Protein AF-A0A3C1BGB6-F1 (afdb_monomer_lite)

Sequence (92 aa):
MIPEEVFKRRPRHNNTPESILLIIANFIVVAVAESLFVNKHHVSWFFWIIIGLLAVYNFFTIRKYREEFNKLTVISYALSVAILIAVFFLMR

Secondary structure (DSSP, 8-state):
---GGGG---TT--SS-HHHHHHHHHHHHHHHHHHHHEETTEE-HHHHHHHHHHHHHHHHHHHHTTTT--HHHHHHHHHHHHHHHHHHHHH-

Structure (mmCIF, N/CA/C/O backbone):
data_AF-A0A3C1BGB6-F1
#
_entry.id   AF-A0A3C1BGB6-F1
#
loop_
_atom_site.group_PDB
_atom_site.id
_atom_site.type_symbol
_atom_site.label_atom_id
_atom_site.label_alt_id
_atom_site.label_comp_id
_atom_site.label_asym_id
_atom_site.label_entity_id
_atom_site.label_seq_id
_atom_site.pdbx_PDB_ins_code
_atom_site.Cartn_x
_atom_site.Cartn_y
_atom_site.Cartn_z
_atom_site.occupancy
_atom_site.B_iso_or_equiv
_atom_site.auth_seq_id
_atom_site.auth_comp_id
_atom_site.auth_asym_id
_atom_site.auth_atom_id
_atom_site.pdbx_PDB_model_num
ATOM 1 N N . MET A 1 1 ? 6.980 25.982 38.144 1.00 53.19 1 MET A N 1
ATOM 2 C CA . MET A 1 1 ? 6.764 24.531 37.972 1.00 53.19 1 MET A CA 1
ATOM 3 C C . MET A 1 1 ? 5.708 24.367 36.900 1.00 53.19 1 MET A C 1
ATOM 5 O O . MET A 1 1 ? 4.629 24.924 37.046 1.00 53.19 1 MET A O 1
ATOM 9 N N . ILE A 1 2 ? 6.070 23.754 35.775 1.00 60.72 2 ILE A N 1
ATOM 10 C CA . ILE A 1 2 ? 5.127 23.471 34.687 1.00 60.72 2 ILE A CA 1
ATOM 11 C C . ILE A 1 2 ? 4.213 22.349 35.205 1.00 60.72 2 ILE A C 1
ATOM 13 O O . ILE A 1 2 ? 4.752 21.402 35.771 1.00 60.72 2 ILE A O 1
ATOM 17 N N . PRO A 1 3 ? 2.878 22.444 35.089 1.00 63.47 3 PRO A N 1
ATOM 18 C CA . PRO A 1 3 ? 1.997 21.449 35.689 1.00 63.47 3 PRO A CA 1
ATOM 19 C C . PRO A 1 3 ? 2.266 20.052 35.109 1.00 63.47 3 PRO A C 1
ATOM 21 O O . PRO A 1 3 ? 2.139 19.858 33.897 1.00 63.47 3 PRO A O 1
ATOM 24 N N . GLU A 1 4 ? 2.582 19.070 35.966 1.00 62.81 4 GLU A N 1
ATOM 25 C CA . GLU A 1 4 ? 2.747 17.648 35.600 1.00 62.81 4 GLU A CA 1
ATOM 26 C C . GLU A 1 4 ? 1.541 17.077 34.821 1.00 62.81 4 GLU A C 1
ATOM 28 O O . GLU A 1 4 ? 1.673 16.108 34.072 1.00 62.81 4 GLU A O 1
ATOM 33 N N . GLU A 1 5 ? 0.363 17.694 34.956 1.00 62.25 5 GLU A N 1
ATOM 34 C CA . GLU A 1 5 ? -0.879 17.338 34.256 1.00 62.25 5 GLU A CA 1
ATOM 35 C C . GLU A 1 5 ? -0.760 17.439 32.722 1.00 62.25 5 GLU A C 1
ATOM 37 O O . GLU A 1 5 ? -1.420 16.688 32.005 1.00 62.25 5 GLU A O 1
ATOM 42 N N . VAL A 1 6 ? 0.086 18.341 32.200 1.00 58.75 6 VAL A N 1
ATOM 43 C CA . VAL A 1 6 ? 0.197 18.610 30.750 1.00 58.75 6 VAL A CA 1
ATOM 44 C C . VAL A 1 6 ? 0.941 17.485 30.020 1.00 58.75 6 VAL A C 1
ATOM 46 O O . VAL A 1 6 ? 0.685 17.226 28.845 1.00 58.75 6 VAL A O 1
ATOM 49 N N . PHE A 1 7 ? 1.826 16.771 30.723 1.00 56.84 7 PHE A N 1
ATOM 50 C CA . PHE A 1 7 ? 2.670 15.714 30.158 1.00 56.84 7 PHE A CA 1
ATOM 51 C C . PHE A 1 7 ? 2.262 14.298 30.575 1.00 56.84 7 PHE A C 1
ATOM 53 O O . PHE A 1 7 ? 2.997 13.350 30.282 1.00 56.84 7 PHE A O 1
ATOM 60 N N . LYS A 1 8 ? 1.086 14.101 31.191 1.00 58.84 8 LYS A N 1
ATOM 61 C CA . LYS A 1 8 ? 0.513 12.755 31.347 1.00 58.84 8 LYS A CA 1
ATOM 62 C C . LYS A 1 8 ? 0.250 12.172 29.955 1.00 58.84 8 LYS A C 1
ATOM 64 O O . LYS A 1 8 ? -0.834 12.328 29.393 1.00 58.84 8 LYS A O 1
ATOM 69 N N . ARG A 1 9 ? 1.241 11.470 29.387 1.00 59.06 9 ARG A N 1
ATOM 70 C CA . ARG A 1 9 ? 1.038 10.556 28.257 1.00 59.06 9 ARG A CA 1
ATOM 71 C C . ARG A 1 9 ? -0.086 9.620 28.676 1.00 59.06 9 ARG A C 1
ATOM 73 O O . ARG A 1 9 ? 0.122 8.761 29.532 1.00 59.06 9 ARG A O 1
ATOM 80 N N . ARG A 1 10 ? -1.283 9.791 28.104 1.00 60.22 10 ARG A N 1
ATOM 81 C CA . ARG A 1 10 ? -2.352 8.811 28.295 1.00 60.22 10 ARG A CA 1
ATOM 82 C C . ARG A 1 10 ? -1.804 7.463 27.818 1.00 60.22 10 ARG A C 1
ATOM 84 O O . ARG A 1 10 ? -1.330 7.390 26.679 1.00 60.22 10 ARG A O 1
ATOM 91 N N . PRO A 1 11 ? -1.832 6.407 28.646 1.00 51.41 11 PRO A N 1
ATOM 92 C CA . PRO A 1 11 ? -1.548 5.062 28.167 1.00 51.41 11 PRO A CA 1
ATOM 93 C C . PRO A 1 11 ? -2.461 4.800 26.957 1.00 51.41 11 PRO A C 1
ATOM 95 O O . PRO A 1 11 ? -3.671 4.973 27.074 1.00 51.41 11 PRO A O 1
ATOM 98 N N . ARG A 1 12 ? -1.887 4.461 25.792 1.00 55.94 12 ARG A N 1
ATOM 99 C CA . ARG A 1 12 ? -2.558 4.345 24.470 1.00 55.94 12 ARG A CA 1
ATOM 100 C C . ARG A 1 12 ? -2.917 5.646 23.731 1.00 55.94 12 ARG A C 1
ATOM 102 O O . ARG A 1 12 ? -3.741 5.600 22.821 1.00 55.94 12 ARG A O 1
ATOM 109 N N . HIS A 1 13 ? -2.286 6.789 24.014 1.00 59.47 13 HIS A N 1
ATOM 110 C CA . HIS A 1 13 ? -2.333 7.910 23.064 1.00 59.47 13 HIS A CA 1
ATOM 111 C C . HIS A 1 13 ? -1.460 7.586 21.844 1.00 59.47 13 HIS A C 1
ATOM 113 O O . HIS A 1 13 ? -0.286 7.947 21.783 1.00 59.47 13 HIS A O 1
ATOM 119 N N . ASN A 1 14 ? -2.017 6.811 20.913 1.00 64.12 14 ASN A N 1
ATOM 120 C CA . ASN A 1 14 ? -1.415 6.620 19.608 1.00 64.12 14 ASN A CA 1
ATOM 121 C C . ASN A 1 14 ? -1.798 7.826 18.745 1.00 64.12 14 ASN A C 1
ATOM 123 O O . ASN A 1 14 ? -2.949 7.957 18.330 1.00 64.12 14 ASN A O 1
ATOM 127 N N . ASN A 1 15 ? -0.848 8.736 18.535 1.00 71.56 15 ASN A N 1
ATOM 128 C CA . ASN A 1 15 ? -1.075 9.945 17.737 1.00 71.56 15 ASN A CA 1
ATOM 129 C C . ASN A 1 15 ? -1.261 9.622 16.251 1.00 71.56 15 ASN A C 1
ATOM 131 O O . ASN A 1 15 ? -1.808 10.441 15.516 1.00 71.56 15 ASN A O 1
ATOM 135 N N . THR A 1 16 ? -0.824 8.435 15.820 1.00 80.19 16 THR A N 1
ATOM 136 C CA . THR A 1 16 ? -0.872 8.013 14.425 1.00 80.19 16 THR A CA 1
ATOM 137 C C . THR A 1 16 ? -1.593 6.672 14.334 1.00 80.19 16 THR A C 1
ATOM 139 O O . THR A 1 16 ? -1.052 5.664 14.781 1.00 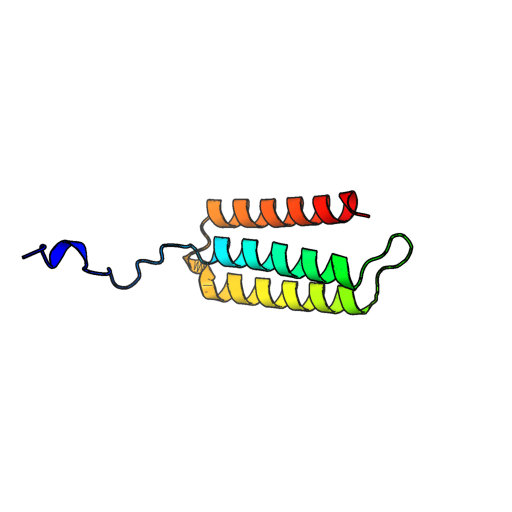80.19 16 THR A O 1
ATOM 142 N N . PRO A 1 17 ? -2.805 6.621 13.758 1.00 85.94 17 PRO A N 1
ATOM 143 C CA . PRO A 1 17 ? -3.519 5.365 13.566 1.00 85.94 17 PRO A CA 1
ATOM 144 C C . PRO A 1 17 ? -2.676 4.355 12.778 1.00 85.94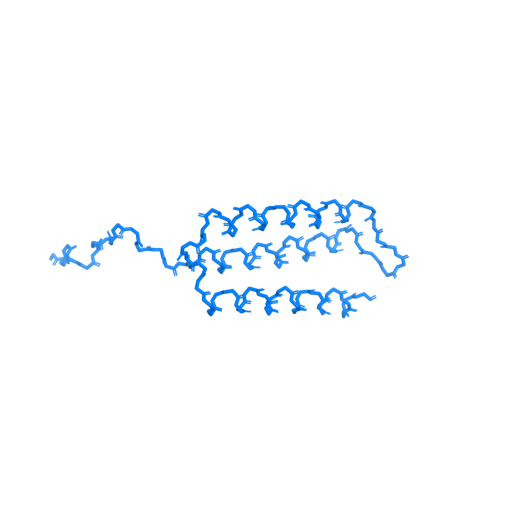 17 PRO A C 1
ATOM 146 O O . PRO A 1 17 ? -2.035 4.720 11.792 1.00 85.94 17 PRO A O 1
ATOM 149 N N . GLU A 1 18 ? -2.738 3.076 13.150 1.00 88.81 18 GLU A N 1
ATOM 150 C CA . GLU A 1 18 ? -1.993 1.996 12.476 1.00 88.81 18 GLU A CA 1
ATOM 151 C C . GLU A 1 18 ? -2.340 1.895 10.982 1.00 88.81 18 GLU A C 1
ATOM 153 O O . GLU A 1 18 ? -1.494 1.593 10.144 1.00 88.81 18 GLU A O 1
ATOM 158 N N . SER A 1 19 ? -3.576 2.244 10.616 1.00 88.38 19 SER A N 1
ATOM 159 C CA . SER A 1 19 ? -4.000 2.359 9.216 1.00 88.38 19 SER A CA 1
ATOM 160 C C . SER A 1 19 ? -3.200 3.404 8.428 1.00 88.38 19 SER A C 1
ATOM 162 O O . SER A 1 19 ? -2.857 3.150 7.279 1.00 88.38 19 SER A O 1
ATOM 164 N N . ILE A 1 20 ? -2.855 4.549 9.027 1.00 89.69 20 ILE A N 1
ATOM 165 C CA . ILE A 1 20 ? -2.051 5.589 8.369 1.00 89.69 20 ILE A CA 1
ATOM 166 C C . ILE A 1 20 ? -0.618 5.099 8.168 1.00 89.69 20 ILE A C 1
ATOM 168 O O . ILE A 1 20 ? -0.065 5.263 7.082 1.00 89.69 20 ILE A O 1
ATOM 172 N N . LEU A 1 21 ? -0.037 4.449 9.180 1.00 91.62 21 LEU A N 1
ATOM 173 C CA . LEU A 1 21 ? 1.291 3.841 9.067 1.00 91.62 21 LEU A CA 1
ATOM 174 C C . LEU A 1 21 ? 1.326 2.780 7.961 1.00 91.62 21 LEU A C 1
ATOM 176 O O . LEU A 1 21 ? 2.252 2.773 7.151 1.00 91.62 21 LEU A O 1
ATOM 180 N N . LEU A 1 22 ? 0.290 1.941 7.876 1.00 93.94 22 LEU A N 1
ATOM 181 C CA . LEU A 1 22 ? 0.161 0.922 6.837 1.00 93.94 22 LEU A CA 1
ATOM 182 C C . LEU A 1 22 ? 0.069 1.536 5.431 1.00 93.94 22 LEU A C 1
ATOM 184 O O . LEU A 1 22 ? 0.728 1.063 4.508 1.00 93.94 22 LEU A O 1
ATOM 188 N N . ILE A 1 23 ? -0.705 2.614 5.268 1.00 94.44 23 ILE A N 1
ATOM 189 C CA . ILE A 1 23 ? -0.816 3.340 3.993 1.00 94.44 23 ILE A CA 1
ATOM 190 C C . ILE A 1 23 ? 0.544 3.912 3.578 1.00 94.44 23 ILE A C 1
ATOM 192 O O . ILE A 1 23 ? 0.969 3.717 2.440 1.00 94.44 23 ILE A O 1
ATOM 196 N N . ILE A 1 24 ? 1.247 4.580 4.496 1.00 94.25 24 ILE A N 1
ATOM 197 C CA . ILE A 1 24 ? 2.573 5.154 4.229 1.00 94.25 24 ILE A CA 1
ATOM 198 C C . ILE A 1 24 ? 3.560 4.055 3.821 1.00 94.25 24 ILE A C 1
ATOM 200 O O . ILE A 1 24 ? 4.260 4.202 2.818 1.00 94.25 24 ILE A O 1
ATOM 204 N N . ALA A 1 25 ? 3.586 2.939 4.555 1.00 95.06 25 ALA A N 1
ATOM 205 C CA . ALA A 1 25 ? 4.442 1.802 4.240 1.00 95.06 25 ALA A CA 1
ATOM 206 C C . ALA A 1 25 ? 4.169 1.263 2.829 1.00 95.06 25 ALA A C 1
ATOM 208 O O . ALA A 1 25 ? 5.113 1.027 2.078 1.00 95.06 25 ALA A O 1
ATOM 209 N N . ASN A 1 26 ? 2.898 1.138 2.434 1.00 96.56 26 ASN A N 1
ATOM 210 C CA . ASN A 1 26 ? 2.537 0.682 1.093 1.00 96.56 26 ASN A CA 1
ATOM 211 C C . ASN A 1 26 ? 3.089 1.600 0.005 1.00 96.56 26 ASN A C 1
ATOM 213 O O . ASN A 1 26 ? 3.716 1.116 -0.935 1.00 96.56 26 ASN A O 1
ATOM 217 N N . PHE A 1 27 ? 2.895 2.913 0.142 1.00 95.12 2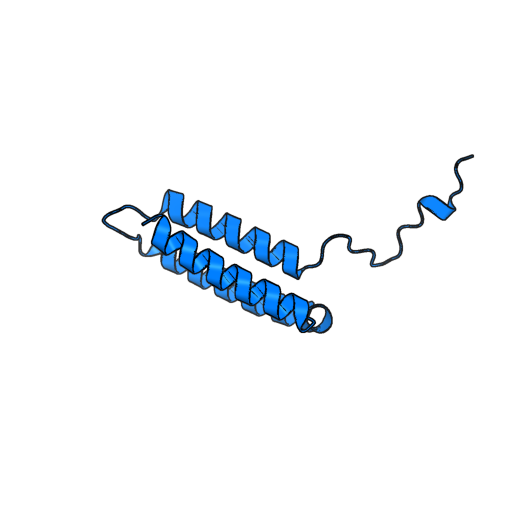7 PHE A N 1
ATOM 218 C CA . PHE A 1 27 ? 3.398 3.879 -0.835 1.00 9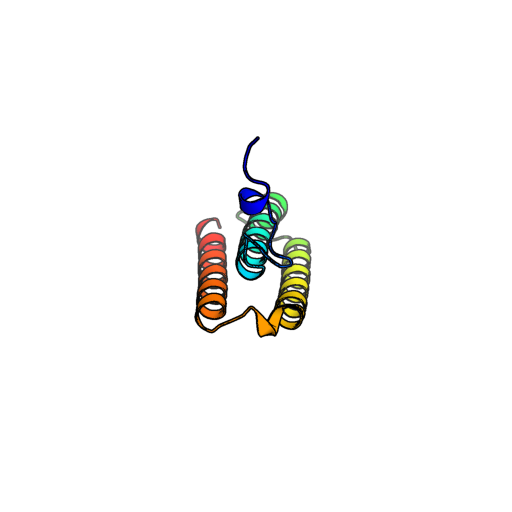5.12 27 PHE A CA 1
ATOM 219 C C . PHE A 1 27 ? 4.920 3.830 -0.957 1.00 95.12 27 PHE A C 1
ATOM 221 O O . PHE A 1 27 ? 5.436 3.771 -2.070 1.00 95.12 27 PHE A O 1
ATOM 228 N N . ILE A 1 28 ? 5.637 3.804 0.169 1.00 95.62 28 ILE A N 1
ATOM 229 C CA . ILE A 1 28 ? 7.104 3.765 0.164 1.00 95.62 28 ILE A CA 1
ATOM 230 C C . ILE A 1 28 ? 7.605 2.470 -0.477 1.00 95.62 28 ILE A C 1
ATOM 232 O O . ILE A 1 28 ? 8.449 2.516 -1.370 1.00 95.62 28 ILE A O 1
ATOM 236 N N . VAL A 1 29 ? 7.089 1.317 -0.042 1.00 96.00 29 VAL A N 1
ATOM 237 C CA . VAL A 1 29 ? 7.558 0.015 -0.529 1.00 96.00 29 VAL A CA 1
ATOM 238 C C . VAL A 1 29 ? 7.304 -0.124 -2.024 1.00 96.00 29 VAL A C 1
ATOM 240 O O . VAL A 1 29 ? 8.203 -0.553 -2.742 1.00 96.00 29 VAL A O 1
ATOM 243 N N . VAL A 1 30 ? 6.122 0.268 -2.510 1.00 94.69 30 VAL A N 1
ATOM 244 C CA . VAL A 1 30 ? 5.827 0.169 -3.942 1.00 94.69 30 VAL A CA 1
ATOM 245 C C . VAL A 1 30 ? 6.641 1.164 -4.755 1.00 94.69 30 VAL A C 1
ATOM 247 O O . VAL A 1 30 ? 7.230 0.745 -5.741 1.00 94.69 30 VAL A O 1
ATOM 250 N N . ALA A 1 31 ? 6.766 2.426 -4.334 1.00 93.62 31 ALA A N 1
ATOM 251 C CA . ALA A 1 31 ? 7.559 3.414 -5.070 1.00 93.62 31 ALA A CA 1
ATOM 252 C C . ALA A 1 31 ? 9.036 3.001 -5.194 1.00 93.62 31 ALA A C 1
ATOM 254 O O . ALA A 1 31 ? 9.639 3.123 -6.262 1.00 93.62 31 ALA A O 1
ATOM 255 N N . VAL A 1 32 ? 9.621 2.467 -4.116 1.00 94.50 32 VAL A N 1
ATOM 256 C CA . VAL A 1 32 ? 10.996 1.946 -4.131 1.00 94.50 32 VAL A CA 1
ATOM 257 C C . VAL A 1 32 ? 11.092 0.693 -5.003 1.00 94.50 32 VAL A C 1
ATOM 259 O O . VAL A 1 32 ? 12.016 0.581 -5.807 1.00 94.50 32 VAL A O 1
ATOM 262 N N . ALA A 1 33 ? 10.146 -0.243 -4.882 1.00 94.56 33 ALA A N 1
ATOM 263 C CA . ALA A 1 33 ? 10.143 -1.458 -5.691 1.00 94.56 33 ALA A CA 1
ATOM 264 C C . ALA A 1 33 ? 9.989 -1.150 -7.186 1.00 94.56 33 ALA A C 1
ATOM 266 O O . ALA A 1 33 ? 10.684 -1.738 -8.008 1.00 94.56 33 ALA A O 1
ATOM 267 N N . GLU A 1 34 ? 9.115 -0.213 -7.536 1.00 92.69 34 GLU A N 1
ATOM 268 C CA . GLU A 1 34 ? 8.914 0.252 -8.902 1.00 92.69 34 GLU A CA 1
ATOM 269 C C . GLU A 1 34 ? 10.194 0.897 -9.441 1.00 92.69 34 GLU A C 1
ATOM 271 O O . GLU A 1 34 ? 10.714 0.456 -10.462 1.00 92.69 34 GLU A O 1
ATOM 276 N N . SER A 1 35 ? 10.789 1.828 -8.690 1.00 91.81 35 SER A N 1
ATOM 277 C CA . SER A 1 35 ? 12.026 2.518 -9.089 1.00 91.81 35 SER A CA 1
ATOM 278 C C . SER A 1 35 ? 13.208 1.571 -9.343 1.00 91.81 35 SER A C 1
ATOM 280 O O . SER A 1 35 ? 14.079 1.879 -10.151 1.00 91.81 35 SER A O 1
ATOM 282 N N . LEU A 1 36 ? 13.273 0.435 -8.637 1.00 93.81 36 LEU A N 1
ATOM 283 C CA . LEU A 1 36 ? 14.387 -0.516 -8.732 1.00 93.81 36 LEU A CA 1
ATOM 284 C C . LEU A 1 36 ? 14.132 -1.676 -9.703 1.00 93.81 36 LEU A C 1
ATOM 286 O O . LEU A 1 36 ? 15.080 -2.216 -10.275 1.00 93.81 36 LEU A O 1
ATOM 290 N N . PHE A 1 37 ? 12.877 -2.102 -9.861 1.00 94.50 37 PHE A N 1
ATOM 291 C CA . PHE A 1 37 ? 12.538 -3.375 -10.509 1.00 94.50 37 PHE A CA 1
ATOM 292 C C . PHE A 1 37 ? 11.562 -3.242 -11.685 1.00 94.50 37 PHE A C 1
ATOM 294 O O . PHE A 1 37 ? 11.243 -4.254 -12.322 1.00 94.50 37 PHE A O 1
ATOM 301 N N . VAL A 1 38 ? 11.112 -2.026 -12.001 1.00 92.25 38 VAL A N 1
ATOM 302 C CA . VAL A 1 38 ? 10.223 -1.728 -13.127 1.00 92.25 38 VAL A CA 1
ATOM 303 C C . VAL A 1 38 ? 10.916 -0.769 -14.089 1.00 92.25 38 VAL A C 1
ATOM 305 O O . VAL A 1 38 ? 11.431 0.272 -13.706 1.00 92.25 38 VAL A O 1
ATOM 308 N N . ASN A 1 39 ? 10.919 -1.129 -15.370 1.00 88.06 39 ASN A N 1
ATOM 309 C CA . ASN A 1 39 ? 11.390 -0.296 -16.471 1.00 88.06 39 ASN A CA 1
ATOM 310 C C . ASN A 1 39 ? 10.324 -0.264 -17.578 1.00 88.06 39 ASN A C 1
ATOM 312 O O . ASN A 1 39 ? 9.496 -1.173 -17.667 1.00 88.06 39 ASN A O 1
ATOM 316 N N . LYS A 1 40 ? 10.396 0.716 -18.494 1.00 84.81 40 LYS A N 1
ATOM 317 C CA . LYS A 1 40 ? 9.421 0.910 -19.596 1.00 84.81 40 LYS A CA 1
ATOM 318 C C . LYS A 1 40 ? 9.048 -0.363 -20.367 1.00 84.81 40 LYS A C 1
ATOM 320 O O . LYS A 1 40 ? 7.907 -0.526 -20.786 1.00 84.81 40 LYS A O 1
ATOM 325 N N . HIS A 1 41 ? 10.001 -1.272 -20.559 1.00 85.19 41 HIS A N 1
ATOM 326 C CA . HIS A 1 41 ? 9.808 -2.479 -21.368 1.00 85.19 41 HIS A CA 1
ATOM 327 C C . HIS A 1 41 ? 9.710 -3.771 -20.553 1.00 85.19 41 HIS A C 1
ATOM 329 O O . HIS A 1 41 ? 9.417 -4.822 -21.119 1.00 85.19 41 HIS A O 1
ATOM 335 N N . HIS A 1 42 ? 9.965 -3.727 -19.242 1.00 88.94 42 HIS A N 1
ATOM 336 C CA . HIS A 1 42 ? 10.068 -4.941 -18.443 1.00 88.94 42 HIS A CA 1
ATOM 337 C C . HIS A 1 42 ? 9.773 -4.704 -16.962 1.00 88.94 42 HIS A C 1
ATOM 339 O O . HIS A 1 42 ? 10.294 -3.773 -16.351 1.00 88.94 42 HIS A O 1
ATOM 345 N N . VAL A 1 43 ? 8.991 -5.610 -16.376 1.00 93.56 43 VAL A N 1
ATOM 346 C CA . VAL A 1 43 ? 8.786 -5.716 -14.928 1.00 93.56 43 VAL A CA 1
ATOM 347 C C . VAL A 1 43 ? 9.513 -6.966 -14.461 1.00 93.56 43 VAL A C 1
ATOM 349 O O . VAL A 1 43 ? 9.159 -8.069 -14.881 1.00 93.56 43 VAL A O 1
ATOM 352 N N . SER A 1 44 ? 10.516 -6.800 -13.600 1.00 94.94 44 SER A N 1
ATOM 353 C CA . SER A 1 44 ? 11.244 -7.933 -13.030 1.00 94.94 44 SER A CA 1
ATOM 354 C C . SER A 1 44 ? 10.301 -8.816 -12.219 1.00 94.94 44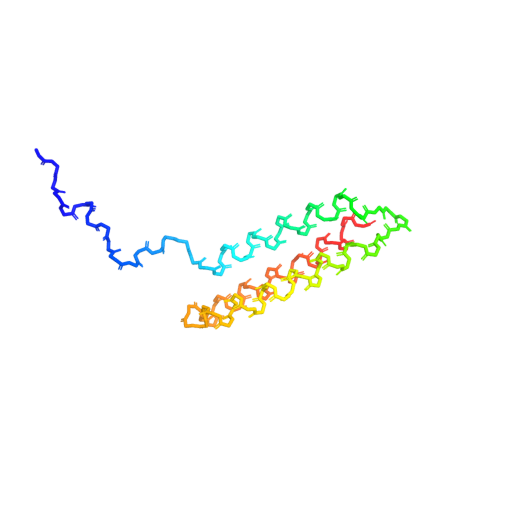 SER A C 1
ATOM 356 O O . SER A 1 44 ? 9.471 -8.325 -11.456 1.00 94.94 44 SER A O 1
ATOM 358 N N . TRP A 1 45 ? 10.459 -10.136 -12.317 1.00 95.25 45 TRP A N 1
ATOM 359 C CA . TRP A 1 45 ? 9.674 -11.083 -11.520 1.00 95.25 45 TRP A CA 1
ATOM 360 C C . TRP A 1 45 ? 9.808 -10.834 -10.004 1.00 95.25 45 TRP A C 1
ATOM 362 O O . TRP A 1 45 ? 8.866 -11.069 -9.249 1.00 95.25 45 TRP A O 1
ATOM 372 N N . PHE A 1 46 ? 10.952 -10.286 -9.571 1.00 93.44 46 PHE A N 1
ATOM 373 C CA . PHE A 1 46 ? 11.219 -9.935 -8.178 1.00 93.44 46 PHE A CA 1
ATOM 374 C C . PHE A 1 46 ? 10.293 -8.828 -7.651 1.00 93.44 46 PHE A C 1
ATOM 376 O O . PHE A 1 46 ? 9.918 -8.854 -6.481 1.00 93.44 46 PHE A O 1
ATOM 383 N N . PHE A 1 47 ? 9.840 -7.908 -8.514 1.00 94.56 47 PHE A N 1
ATOM 384 C CA . PHE A 1 47 ? 8.828 -6.909 -8.157 1.00 94.56 47 PHE A CA 1
ATOM 385 C C . PHE A 1 47 ? 7.553 -7.581 -7.633 1.00 94.56 47 PHE A C 1
ATOM 387 O O . PHE A 1 47 ? 7.039 -7.214 -6.578 1.00 94.56 47 PHE A O 1
ATOM 394 N N . TRP A 1 48 ? 7.081 -8.628 -8.315 1.00 94.44 48 TRP A N 1
ATOM 395 C CA . TRP A 1 48 ? 5.873 -9.353 -7.914 1.00 94.44 48 TRP A CA 1
ATOM 396 C C . TRP A 1 48 ? 6.035 -10.082 -6.579 1.00 94.44 48 TRP A C 1
ATOM 398 O O . TRP A 1 48 ? 5.068 -10.173 -5.826 1.00 94.44 48 TRP A O 1
ATOM 408 N N . ILE A 1 49 ? 7.247 -10.540 -6.242 1.00 97.31 49 ILE A N 1
ATOM 409 C CA . ILE A 1 49 ? 7.531 -11.087 -4.908 1.00 97.31 49 ILE A CA 1
ATOM 410 C C . ILE A 1 49 ? 7.354 -10.004 -3.843 1.00 97.31 49 ILE A C 1
ATOM 412 O O . ILE A 1 49 ? 6.698 -10.255 -2.833 1.00 97.31 49 ILE A O 1
ATOM 416 N N . ILE A 1 50 ? 7.900 -8.802 -4.066 1.00 96.25 50 ILE A N 1
ATOM 417 C CA . ILE A 1 50 ? 7.775 -7.683 -3.121 1.00 96.25 50 ILE A CA 1
ATOM 418 C C . ILE A 1 50 ? 6.302 -7.321 -2.921 1.00 96.25 50 ILE A C 1
ATOM 420 O O . ILE A 1 50 ? 5.855 -7.206 -1.781 1.00 96.25 50 ILE A O 1
ATOM 424 N N . ILE A 1 51 ? 5.529 -7.211 -4.006 1.00 95.56 51 ILE A N 1
ATOM 425 C CA . ILE A 1 51 ? 4.087 -6.942 -3.935 1.00 95.56 51 ILE A CA 1
ATOM 426 C C . ILE A 1 51 ? 3.346 -8.060 -3.190 1.00 95.56 51 ILE A C 1
ATOM 428 O O . ILE A 1 51 ? 2.504 -7.775 -2.340 1.00 95.56 51 ILE A O 1
ATOM 432 N N . GLY A 1 52 ? 3.681 -9.326 -3.451 1.00 96.50 52 GLY A N 1
ATOM 433 C CA . GLY A 1 52 ? 3.099 -10.468 -2.747 1.00 96.50 52 GLY A CA 1
ATOM 434 C C . GLY A 1 52 ? 3.382 -10.437 -1.243 1.00 96.50 52 GLY A C 1
ATOM 435 O O . GLY A 1 52 ? 2.463 -10.577 -0.437 1.00 96.50 52 GLY A O 1
ATOM 436 N N . LEU A 1 53 ? 4.631 -10.182 -0.847 1.00 97.38 53 LEU A N 1
ATOM 437 C CA . LEU A 1 53 ? 5.013 -10.041 0.562 1.00 97.38 53 LEU A CA 1
ATOM 438 C C . LEU A 1 53 ? 4.335 -8.837 1.222 1.00 97.38 53 LEU A C 1
ATOM 440 O O . LEU A 1 53 ? 3.862 -8.948 2.353 1.00 97.38 53 LEU A O 1
ATOM 444 N N . LEU A 1 54 ? 4.229 -7.711 0.512 1.00 96.19 54 LEU A N 1
ATOM 445 C CA . LEU A 1 54 ? 3.519 -6.530 0.991 1.00 96.19 54 LEU A CA 1
ATOM 446 C C . LEU A 1 54 ? 2.034 -6.840 1.213 1.00 96.19 54 LEU A C 1
ATOM 448 O O . LEU A 1 54 ? 1.488 -6.477 2.253 1.00 96.19 54 LEU A O 1
ATOM 452 N N . ALA A 1 55 ? 1.385 -7.564 0.300 1.00 94.56 55 ALA A N 1
ATOM 453 C CA . ALA A 1 55 ? -0.005 -7.989 0.459 1.00 94.56 55 ALA A CA 1
ATOM 454 C C . ALA A 1 55 ? -0.195 -8.890 1.693 1.00 94.56 55 ALA A C 1
ATOM 456 O O . ALA A 1 55 ? -1.129 -8.686 2.473 1.00 94.56 55 ALA A O 1
ATOM 457 N N . VAL A 1 56 ? 0.722 -9.835 1.925 1.00 97.31 56 VAL A N 1
ATOM 458 C CA . VAL A 1 56 ? 0.721 -10.687 3.126 1.00 97.31 56 VAL A CA 1
ATOM 459 C C . VAL A 1 56 ? 0.892 -9.848 4.397 1.00 97.31 56 VAL A C 1
ATOM 461 O O . VAL A 1 56 ? 0.124 -10.008 5.349 1.00 97.31 56 VAL A O 1
ATOM 464 N N . TYR A 1 57 ? 1.848 -8.916 4.408 1.00 95.44 57 TYR A N 1
ATOM 465 C CA . TYR A 1 57 ? 2.059 -7.985 5.519 1.00 95.44 57 TYR A CA 1
ATOM 466 C C . TYR A 1 57 ? 0.797 -7.167 5.822 1.00 95.44 57 TYR A C 1
ATOM 468 O O . TYR A 1 57 ? 0.378 -7.071 6.978 1.00 95.44 57 TYR A O 1
ATOM 476 N N . ASN A 1 58 ? 0.142 -6.638 4.788 1.00 94.69 58 ASN A N 1
ATOM 477 C CA . ASN A 1 58 ? -1.109 -5.896 4.916 1.00 94.69 58 ASN A CA 1
ATOM 478 C C . ASN A 1 58 ? -2.220 -6.750 5.530 1.00 94.69 58 ASN A C 1
ATOM 480 O O . ASN A 1 58 ? -2.859 -6.320 6.489 1.00 94.69 58 ASN A O 1
ATOM 484 N N . PHE A 1 59 ? -2.412 -7.975 5.037 1.00 93.88 59 PHE A N 1
ATOM 485 C CA . PHE A 1 59 ? -3.424 -8.892 5.557 1.00 93.88 59 PHE A CA 1
ATOM 486 C C . PHE A 1 59 ? -3.241 -9.170 7.056 1.00 93.88 59 PHE A C 1
ATOM 488 O O . PHE A 1 59 ? -4.186 -9.033 7.838 1.00 93.88 59 PHE A O 1
ATOM 495 N N . PHE A 1 60 ? -2.022 -9.517 7.483 1.00 95.12 60 PHE A N 1
ATOM 496 C CA . PHE A 1 60 ? -1.745 -9.787 8.895 1.00 95.12 60 PHE A CA 1
ATOM 497 C C . PHE A 1 60 ? -1.838 -8.532 9.766 1.00 95.12 60 PHE A C 1
ATOM 499 O O . PHE A 1 60 ? -2.314 -8.620 10.898 1.00 95.12 60 PHE A O 1
ATOM 506 N N . THR A 1 61 ? -1.451 -7.368 9.242 1.00 93.25 61 THR A N 1
ATOM 507 C CA . THR A 1 61 ? -1.539 -6.093 9.966 1.00 93.25 61 THR A CA 1
ATOM 508 C C . THR A 1 61 ? -2.997 -5.702 10.198 1.00 93.25 61 THR A C 1
ATOM 510 O O . THR A 1 61 ? -3.394 -5.464 11.337 1.00 93.25 61 THR A O 1
ATOM 513 N N . ILE A 1 62 ? -3.838 -5.745 9.162 1.00 91.00 62 ILE A N 1
ATOM 514 C CA . ILE A 1 62 ? -5.277 -5.463 9.289 1.00 91.00 62 ILE A CA 1
ATOM 515 C C . ILE A 1 62 ? -5.938 -6.454 10.250 1.00 91.00 62 ILE A C 1
ATOM 517 O O . ILE A 1 62 ? -6.745 -6.063 11.091 1.00 91.00 62 ILE A O 1
ATOM 521 N N . ARG A 1 63 ? -5.570 -7.740 10.180 1.00 91.25 63 ARG A N 1
ATOM 522 C CA . ARG A 1 63 ? -6.083 -8.755 11.107 1.00 91.25 63 ARG A CA 1
ATOM 523 C C . ARG A 1 63 ? -5.685 -8.470 12.556 1.00 91.25 63 ARG A C 1
ATOM 525 O O . ARG A 1 63 ? -6.519 -8.635 13.443 1.00 91.25 63 ARG A O 1
ATOM 532 N N . LYS A 1 64 ? -4.436 -8.059 12.798 1.00 90.50 64 LYS A N 1
ATOM 533 C CA . LYS A 1 64 ? -3.913 -7.743 14.134 1.00 90.50 64 LYS A CA 1
ATOM 534 C C . LYS A 1 64 ? -4.602 -6.521 14.744 1.00 90.50 64 LYS A C 1
ATOM 536 O O . LYS A 1 64 ? -4.942 -6.555 15.920 1.00 90.50 64 LYS A O 1
ATOM 541 N N . TYR A 1 65 ? -4.843 -5.482 13.947 1.00 88.19 65 TYR A N 1
ATOM 542 C CA . TYR A 1 65 ? -5.421 -4.211 14.400 1.00 88.19 65 TYR A CA 1
ATOM 543 C C . TYR A 1 65 ? -6.900 -4.051 14.025 1.00 88.19 65 TYR A C 1
ATOM 545 O O . TYR A 1 65 ? -7.392 -2.933 13.904 1.00 88.19 65 TYR A O 1
ATOM 553 N N . ARG A 1 66 ? -7.634 -5.160 13.849 1.00 83.94 66 ARG A N 1
ATOM 554 C CA . ARG A 1 66 ? -9.038 -5.172 13.394 1.00 83.94 66 ARG A CA 1
ATOM 555 C C . ARG A 1 66 ? -9.936 -4.192 14.152 1.00 83.94 66 ARG A C 1
ATOM 557 O O . ARG A 1 66 ? -10.814 -3.591 13.545 1.00 83.94 66 ARG A O 1
ATOM 564 N N . GLU A 1 67 ? -9.732 -4.053 15.458 1.00 84.12 67 GLU A N 1
ATOM 565 C CA . GLU A 1 67 ? -10.534 -3.176 16.323 1.00 84.12 67 GLU A CA 1
ATOM 566 C C . GLU A 1 67 ? -10.337 -1.681 16.020 1.00 84.12 67 GLU A C 1
ATOM 568 O O . GLU A 1 67 ? -11.224 -0.876 16.282 1.00 84.12 67 GLU A O 1
ATOM 573 N N . GLU A 1 68 ? -9.201 -1.306 15.429 1.00 82.31 68 GLU A N 1
ATOM 574 C CA . GLU A 1 68 ? -8.880 0.071 15.036 1.00 82.31 68 GLU A CA 1
ATOM 575 C C . GLU A 1 68 ? -9.349 0.393 13.601 1.00 82.31 68 GLU A C 1
ATOM 577 O O . GLU A 1 68 ? -9.480 1.559 13.207 1.00 82.31 68 GLU A O 1
ATOM 582 N N . PHE A 1 69 ? -9.652 -0.639 12.805 1.00 83.06 69 PHE A N 1
ATOM 583 C CA . PHE A 1 69 ? -10.192 -0.514 11.451 1.00 83.06 69 PHE A CA 1
ATOM 584 C C . PHE A 1 69 ? -11.716 -0.319 11.471 1.00 83.06 69 PHE A C 1
ATOM 586 O O . PHE A 1 69 ? -12.506 -1.211 11.162 1.00 83.06 69 PHE A O 1
ATOM 593 N N . ASN A 1 70 ? -12.133 0.902 11.798 1.00 86.12 70 ASN A N 1
ATOM 594 C CA . ASN A 1 70 ? -13.497 1.382 11.591 1.00 86.12 70 ASN A CA 1
ATOM 595 C C . ASN A 1 70 ? -13.823 1.567 10.095 1.00 86.12 70 ASN A C 1
ATOM 597 O O . ASN A 1 70 ? -12.940 1.622 9.241 1.00 86.12 70 ASN A O 1
ATOM 601 N N . LYS A 1 71 ? -15.114 1.725 9.756 1.00 86.69 71 LYS A N 1
ATOM 602 C CA . LYS A 1 71 ? -15.569 1.892 8.357 1.00 86.69 71 LYS A CA 1
ATOM 603 C C . LYS A 1 71 ? -14.795 2.975 7.597 1.00 86.69 71 LYS A C 1
ATOM 605 O O . LYS A 1 71 ? -14.399 2.746 6.461 1.00 86.69 71 LYS A O 1
ATOM 610 N N . LEU A 1 72 ? -14.552 4.126 8.230 1.00 86.06 72 LEU A N 1
ATOM 611 C CA . LEU A 1 72 ? -13.803 5.225 7.615 1.0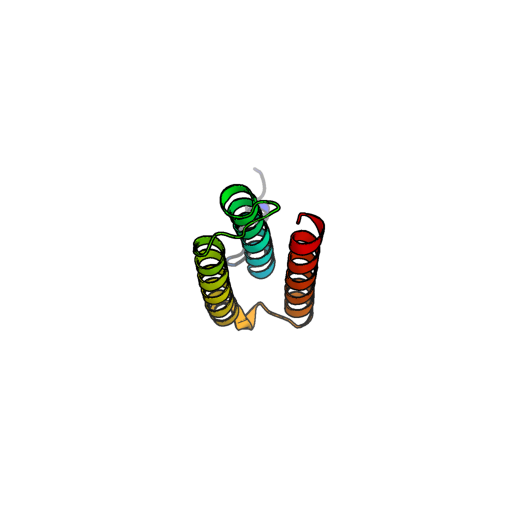0 86.06 72 LEU A CA 1
ATOM 612 C C . LEU A 1 72 ? -12.350 4.839 7.321 1.00 86.06 72 LEU A C 1
ATOM 614 O O . LEU A 1 72 ? -11.879 5.080 6.218 1.00 86.06 72 LEU A O 1
ATOM 618 N N . THR A 1 73 ? -11.651 4.196 8.259 1.00 88.69 73 THR A N 1
ATOM 619 C CA . THR A 1 73 ? -10.261 3.766 8.053 1.00 88.69 73 THR A CA 1
ATOM 620 C C . THR A 1 73 ? -10.145 2.673 6.995 1.00 88.69 73 THR A C 1
ATOM 622 O O . THR A 1 73 ? -9.201 2.698 6.209 1.00 88.69 73 THR A O 1
ATOM 625 N N . VAL A 1 74 ? -11.126 1.771 6.898 1.00 88.56 74 VAL A N 1
ATOM 626 C CA . VAL A 1 74 ? -11.196 0.777 5.813 1.00 88.56 74 VAL A CA 1
ATOM 627 C C . VAL A 1 74 ? -11.406 1.447 4.453 1.00 88.56 74 VAL A C 1
ATOM 629 O O . VAL A 1 74 ? -10.720 1.091 3.498 1.00 88.56 74 VAL A O 1
ATOM 632 N N . ILE A 1 75 ? -12.303 2.436 4.357 1.00 89.25 75 ILE A N 1
ATOM 633 C CA . ILE A 1 75 ? -12.533 3.190 3.113 1.00 89.25 75 ILE A CA 1
ATOM 634 C C . ILE A 1 75 ? -11.267 3.950 2.708 1.00 89.25 75 ILE A C 1
ATOM 636 O O . ILE A 1 75 ? -10.844 3.845 1.560 1.00 89.25 75 ILE A O 1
ATOM 640 N N . SER A 1 76 ? -10.629 4.663 3.642 1.00 90.38 76 SER A N 1
ATOM 641 C CA . SER A 1 76 ? -9.380 5.388 3.380 1.00 90.38 76 SER A CA 1
ATOM 642 C C . SER A 1 76 ? -8.262 4.453 2.920 1.00 90.38 76 SER A C 1
ATOM 644 O O . SER A 1 76 ? -7.548 4.766 1.970 1.00 90.38 76 SER A O 1
ATOM 646 N N . TYR A 1 77 ? -8.138 3.281 3.547 1.00 91.56 77 TYR A N 1
ATOM 647 C CA . TYR A 1 77 ? -7.186 2.258 3.130 1.00 91.56 77 TYR A CA 1
ATOM 648 C C . TYR A 1 77 ? -7.489 1.743 1.715 1.00 91.56 77 TYR A C 1
ATOM 650 O O . TYR A 1 77 ? -6.600 1.751 0.865 1.00 91.56 77 TYR A O 1
ATOM 658 N N . ALA A 1 78 ? -8.737 1.366 1.422 1.00 91.75 78 ALA A N 1
ATOM 659 C CA . ALA A 1 78 ? -9.129 0.873 0.101 1.00 91.75 78 ALA A CA 1
ATOM 660 C C . ALA A 1 78 ? -8.898 1.926 -0.997 1.00 91.75 78 ALA A C 1
ATOM 662 O O . ALA A 1 78 ? -8.358 1.611 -2.057 1.00 91.75 78 ALA A O 1
ATOM 663 N N . LEU A 1 79 ? -9.239 3.188 -0.715 1.00 94.88 79 LEU A N 1
ATOM 664 C CA . LEU A 1 79 ? -8.984 4.309 -1.614 1.00 94.88 79 LEU A CA 1
ATOM 665 C C . LEU A 1 79 ? -7.482 4.504 -1.854 1.00 94.88 79 LEU A C 1
ATOM 667 O O . LEU A 1 79 ? -7.070 4.709 -2.992 1.00 94.88 79 LEU A O 1
ATOM 671 N N . SER A 1 80 ? -6.655 4.387 -0.810 1.00 91.94 80 SER A N 1
ATOM 672 C CA . SER A 1 80 ? -5.200 4.505 -0.938 1.00 91.94 80 SER A CA 1
ATOM 673 C C . SER A 1 80 ? -4.615 3.433 -1.858 1.00 91.94 80 SER A C 1
ATOM 675 O O . SER A 1 80 ? -3.786 3.751 -2.702 1.00 91.94 80 SER A O 1
ATOM 677 N N . VAL A 1 81 ? -5.100 2.190 -1.762 1.00 92.81 81 VAL A N 1
ATOM 678 C CA . VAL A 1 81 ? -4.666 1.086 -2.627 1.00 92.81 81 VAL A CA 1
ATOM 679 C C . VAL A 1 81 ? -5.085 1.353 -4.073 1.00 92.81 81 VAL A C 1
ATOM 681 O O . VAL A 1 81 ? -4.283 1.160 -4.981 1.00 92.81 81 VAL A O 1
ATOM 684 N N . ALA A 1 82 ? -6.304 1.852 -4.298 1.00 93.88 82 ALA A N 1
ATOM 685 C CA . ALA A 1 82 ? -6.768 2.215 -5.636 1.00 93.88 82 ALA A CA 1
ATOM 686 C C . ALA A 1 82 ? -5.919 3.336 -6.265 1.00 93.88 82 ALA A C 1
ATOM 688 O O . ALA A 1 82 ? -5.532 3.231 -7.428 1.00 93.88 82 ALA A O 1
ATOM 689 N N . ILE A 1 83 ? -5.577 4.374 -5.491 1.00 93.38 83 ILE A N 1
ATOM 690 C CA . ILE A 1 83 ? -4.666 5.444 -5.930 1.00 93.38 83 ILE A CA 1
ATOM 691 C C . ILE A 1 83 ? -3.297 4.864 -6.281 1.00 93.38 83 ILE A C 1
ATOM 693 O O . ILE A 1 83 ? -2.722 5.216 -7.301 1.00 93.38 83 ILE A O 1
ATOM 697 N N . LEU A 1 84 ? -2.785 3.957 -5.457 1.00 91.31 84 LEU A N 1
ATOM 698 C CA . LEU A 1 84 ? -1.468 3.361 -5.636 1.00 91.31 84 LEU A CA 1
ATOM 699 C C . LEU A 1 84 ? -1.399 2.521 -6.924 1.00 91.31 84 LEU A C 1
ATOM 701 O O . LEU A 1 84 ? -0.439 2.626 -7.683 1.00 91.31 84 LEU A O 1
ATOM 705 N N . ILE A 1 85 ? -2.467 1.781 -7.235 1.00 91.12 85 ILE A N 1
ATOM 706 C CA . ILE A 1 85 ? -2.628 1.095 -8.524 1.00 91.12 85 ILE A CA 1
ATOM 707 C C . ILE A 1 85 ? -2.654 2.108 -9.679 1.00 91.12 85 ILE A C 1
ATOM 709 O O . ILE A 1 85 ? -1.979 1.904 -10.684 1.00 91.12 85 ILE A O 1
ATOM 713 N N . ALA A 1 86 ? -3.401 3.208 -9.546 1.00 90.50 86 ALA A N 1
ATOM 714 C CA . ALA A 1 86 ? -3.461 4.241 -10.580 1.00 90.50 86 ALA A CA 1
ATOM 715 C C . ALA A 1 86 ? -2.092 4.902 -10.831 1.00 90.50 86 ALA A C 1
ATOM 717 O O . ALA A 1 86 ? -1.727 5.117 -11.985 1.00 90.50 86 ALA A O 1
ATOM 718 N N . VAL A 1 87 ? -1.319 5.175 -9.774 1.00 87.06 87 VAL A N 1
ATOM 719 C CA . VAL A 1 87 ? 0.042 5.732 -9.869 1.00 87.06 87 VAL A CA 1
ATOM 720 C C . VAL A 1 87 ? 0.971 4.785 -10.622 1.00 87.06 87 VAL A C 1
ATOM 722 O O . VAL A 1 87 ? 1.650 5.234 -11.541 1.00 87.06 87 VAL A O 1
ATOM 725 N N . PHE A 1 88 ? 0.937 3.487 -10.311 1.00 86.81 88 PHE A N 1
ATOM 726 C CA . PHE A 1 88 ? 1.733 2.476 -11.013 1.00 86.81 88 PHE A CA 1
ATOM 727 C C . PHE A 1 88 ? 1.459 2.457 -12.527 1.00 86.81 88 PHE A C 1
ATOM 729 O O . PHE A 1 88 ? 2.371 2.324 -13.338 1.00 86.81 88 PHE A O 1
ATOM 736 N N . PHE A 1 89 ? 0.198 2.615 -12.941 1.00 87.12 89 PHE A N 1
ATOM 737 C CA . PHE A 1 89 ? -0.134 2.699 -14.367 1.00 87.12 89 PHE A CA 1
ATOM 738 C C . PHE A 1 89 ? 0.260 4.031 -15.007 1.00 87.12 89 PHE A C 1
ATOM 740 O O . PHE A 1 89 ? 0.542 4.055 -16.199 1.00 87.12 89 PHE A O 1
ATOM 747 N N . LEU A 1 90 ? 0.267 5.127 -14.246 1.00 86.00 90 LEU A N 1
ATOM 748 C CA . LEU A 1 90 ? 0.636 6.452 -14.745 1.00 86.00 90 LEU A CA 1
ATOM 749 C C . LEU A 1 90 ? 2.155 6.624 -14.898 1.00 86.00 90 LEU A C 1
ATOM 751 O O . LEU A 1 90 ? 2.596 7.390 -15.750 1.00 86.00 90 LEU A O 1
ATOM 755 N N . MET A 1 91 ? 2.948 5.938 -14.073 1.00 77.69 91 MET A N 1
ATOM 756 C CA . MET A 1 91 ? 4.415 5.974 -14.122 1.00 77.69 91 MET A CA 1
ATOM 757 C C . MET A 1 91 ? 5.030 4.999 -15.138 1.00 77.69 91 MET A C 1
ATOM 759 O O . MET A 1 91 ? 6.219 5.116 -15.448 1.00 77.69 91 MET A O 1
ATOM 763 N N . ARG A 1 92 ? 4.232 4.074 -15.677 1.00 68.75 92 ARG A N 1
ATOM 764 C CA . ARG A 1 92 ? 4.639 3.097 -16.691 1.00 68.75 92 ARG A CA 1
ATOM 765 C C . ARG A 1 92 ? 4.566 3.648 -18.114 1.00 68.75 92 ARG A C 1
ATOM 767 O O . ARG A 1 92 ? 5.516 3.363 -18.884 1.00 68.75 92 ARG A O 1
#

pLDDT: mean 85.98, std 12.53, range [51.41, 97.38]

Radius of gyration: 17.76 Å; chains: 1; bounding box: 30×36×59 Å

Foldseek 3Di:
DPDPVVPPPPVPPPVDQLLNVLLVVVLVQLVVLCVVQPDPVDGHPVSVVSVVVSVVVVVVSCVVPVVSDDPVSVVVSVVSVVVSVVVSVVVD